Protein AF-O69448-F1 (afdb_monomer)

Radius of gyration: 30.08 Å; Cα contacts (8 Å, |Δi|>4): 56; chains: 1; bounding box: 79×29×84 Å

Structure (mmCIF, N/CA/C/O backbone):
data_AF-O69448-F1
#
_entry.id   AF-O69448-F1
#
loop_
_atom_site.group_PDB
_atom_site.id
_atom_site.type_symbol
_atom_site.label_atom_id
_atom_site.label_alt_id
_atom_site.label_comp_id
_atom_site.label_asym_id
_atom_site.label_entity_id
_atom_site.label_seq_id
_atom_site.pdbx_PDB_ins_code
_atom_site.Cartn_x
_atom_site.Cartn_y
_atom_site.Cartn_z
_atom_site.occupancy
_atom_site.B_iso_or_equiv
_atom_site.auth_seq_id
_atom_site.auth_comp_id
_atom_site.auth_asym_id
_atom_site.auth_atom_id
_atom_site.pdbx_PDB_model_num
ATOM 1 N N . MET A 1 1 ? 50.500 13.395 -44.758 1.00 40.88 1 MET A N 1
ATOM 2 C CA . MET A 1 1 ? 50.293 13.569 -43.303 1.00 40.88 1 MET A CA 1
ATOM 3 C C . MET A 1 1 ? 49.040 14.399 -43.101 1.00 40.88 1 MET A C 1
ATOM 5 O O . MET A 1 1 ? 49.018 15.534 -43.550 1.00 40.88 1 MET A O 1
ATOM 9 N N . GLY A 1 2 ? 47.986 13.822 -42.524 1.00 46.94 2 GLY A N 1
ATOM 10 C CA . GLY A 1 2 ? 46.731 14.540 -42.291 1.00 46.94 2 GLY A CA 1
ATOM 11 C C . GLY A 1 2 ? 45.569 13.598 -42.005 1.00 46.94 2 GLY A C 1
ATOM 12 O O . GLY A 1 2 ? 44.695 13.441 -42.850 1.00 46.94 2 GLY A O 1
ATOM 13 N N . GLN A 1 3 ? 45.565 12.963 -40.832 1.00 41.34 3 GLN A N 1
ATOM 14 C CA . GLN A 1 3 ? 44.387 12.263 -40.324 1.00 41.34 3 GLN A CA 1
ATOM 15 C C . GLN A 1 3 ? 43.919 12.991 -39.066 1.00 41.34 3 GLN A C 1
ATOM 17 O O . GLN A 1 3 ? 44.678 13.176 -38.121 1.00 41.34 3 GLN A O 1
ATOM 22 N N . LYS A 1 4 ? 42.692 13.506 -39.138 1.00 47.47 4 LYS A N 1
ATOM 23 C CA . LYS A 1 4 ? 42.050 14.316 -38.108 1.00 47.47 4 LYS A CA 1
ATOM 24 C C . LYS A 1 4 ? 41.755 13.452 -36.884 1.00 47.47 4 LYS A C 1
ATOM 26 O O . LYS A 1 4 ? 41.028 12.468 -36.998 1.00 47.47 4 LYS A O 1
ATOM 31 N N . GLU A 1 5 ? 42.261 13.872 -35.731 1.00 50.00 5 GLU A N 1
ATOM 32 C CA . GLU A 1 5 ? 41.817 13.394 -34.424 1.00 50.00 5 GLU A CA 1
ATOM 33 C C . GLU A 1 5 ? 40.402 13.923 -34.150 1.00 50.00 5 GLU A C 1
ATOM 35 O O . GLU A 1 5 ? 40.200 15.041 -33.679 1.00 50.00 5 GLU A O 1
ATOM 40 N N . GLY A 1 6 ? 39.397 13.134 -34.527 1.00 45.31 6 GLY A N 1
ATOM 41 C CA . GLY A 1 6 ? 38.043 13.274 -34.002 1.00 45.31 6 GLY A CA 1
ATOM 42 C C . GLY A 1 6 ? 37.948 12.482 -32.703 1.00 45.31 6 GLY A C 1
ATOM 43 O O . GLY A 1 6 ? 38.286 11.302 -32.696 1.00 45.31 6 GLY A O 1
ATOM 44 N N . LEU A 1 7 ? 37.523 13.138 -31.620 1.00 50.66 7 LEU A N 1
ATOM 45 C CA . LEU A 1 7 ? 37.366 12.571 -30.278 1.00 50.66 7 LEU A CA 1
ATOM 46 C C . LEU A 1 7 ? 36.841 11.123 -30.302 1.00 50.66 7 LEU A C 1
ATOM 48 O O . LEU A 1 7 ? 35.777 10.850 -30.858 1.00 50.66 7 LEU A O 1
ATOM 52 N N . GLY A 1 8 ? 37.574 10.211 -29.659 1.00 50.16 8 GLY A N 1
ATOM 53 C CA . GLY A 1 8 ? 37.191 8.812 -29.488 1.00 50.16 8 GLY A CA 1
ATOM 54 C C . GLY A 1 8 ? 35.896 8.672 -28.690 1.00 50.16 8 GLY A C 1
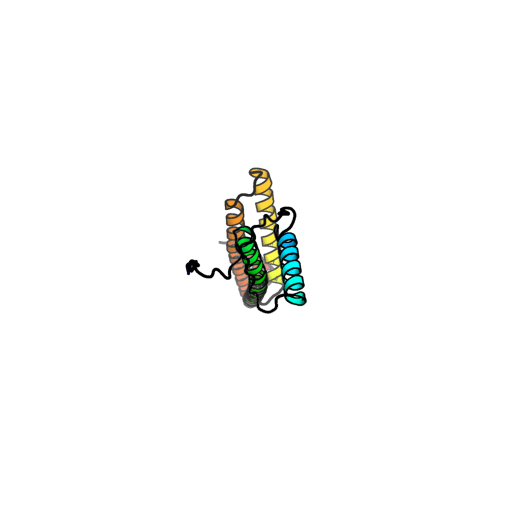ATOM 55 O O . GLY A 1 8 ? 35.894 8.745 -27.463 1.00 50.16 8 GLY A O 1
ATOM 56 N N . ILE A 1 9 ? 34.782 8.457 -29.385 1.00 55.00 9 ILE A N 1
ATOM 57 C CA . ILE A 1 9 ? 33.505 8.109 -28.762 1.00 55.00 9 ILE A CA 1
ATOM 58 C C . ILE A 1 9 ? 33.389 6.583 -28.763 1.00 55.00 9 ILE A C 1
ATOM 60 O O . ILE A 1 9 ? 32.819 5.988 -29.674 1.00 55.00 9 ILE A O 1
ATOM 64 N N . THR A 1 10 ? 33.883 5.931 -27.709 1.00 72.12 10 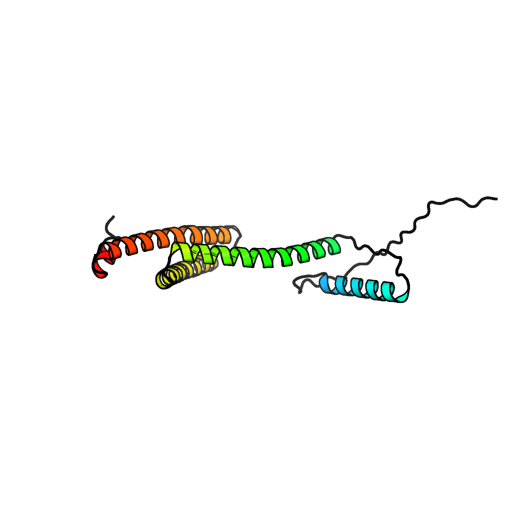THR A N 1
ATOM 65 C CA . THR A 1 10 ? 33.615 4.506 -27.424 1.00 72.12 10 THR A CA 1
ATOM 66 C C . THR A 1 10 ? 32.219 4.336 -26.807 1.00 72.12 10 THR A C 1
ATOM 68 O O . THR A 1 10 ? 32.041 3.695 -25.776 1.00 72.12 10 THR A O 1
ATOM 71 N N . LYS A 1 11 ? 31.201 4.998 -27.367 1.00 75.38 11 LYS A N 1
ATOM 72 C CA . LYS A 1 11 ? 29.803 4.885 -26.929 1.00 75.38 11 LYS A CA 1
ATOM 73 C C . LYS A 1 11 ? 28.913 4.787 -28.153 1.00 75.38 11 LYS A C 1
ATOM 75 O O . LYS A 1 11 ? 28.907 5.679 -28.997 1.00 75.38 11 LYS A O 1
ATOM 80 N N . ARG A 1 12 ? 28.153 3.700 -28.238 1.00 81.50 12 ARG A N 1
ATOM 81 C CA . ARG A 1 12 ? 27.190 3.470 -29.312 1.00 81.50 12 ARG A CA 1
ATOM 82 C C . ARG A 1 12 ? 25.789 3.525 -28.727 1.00 81.50 12 ARG A C 1
ATOM 84 O O . ARG A 1 12 ? 25.522 2.893 -27.710 1.00 81.50 12 ARG A O 1
ATOM 91 N N . PHE A 1 13 ? 24.916 4.292 -29.366 1.00 84.06 13 PHE A N 1
ATOM 92 C CA . PHE A 1 13 ? 23.518 4.403 -28.970 1.00 84.06 13 PHE A CA 1
ATOM 93 C C . PHE A 1 13 ? 22.667 3.508 -29.862 1.00 84.06 13 PHE A C 1
ATOM 95 O O . PHE A 1 13 ? 22.850 3.479 -31.079 1.00 84.06 13 PHE A O 1
ATOM 102 N N . ILE A 1 14 ? 21.736 2.790 -29.245 1.00 85.12 14 ILE A N 1
ATOM 103 C CA . ILE A 1 14 ? 20.728 1.984 -29.925 1.00 85.12 14 ILE A CA 1
ATOM 104 C C . ILE A 1 14 ? 19.383 2.455 -29.381 1.00 85.12 14 ILE A C 1
ATOM 106 O O . ILE A 1 14 ? 19.157 2.417 -28.174 1.00 85.12 14 ILE A O 1
ATOM 110 N N . VAL A 1 15 ? 18.515 2.945 -30.265 1.00 87.50 15 VAL A N 1
ATOM 111 C CA . VAL A 1 15 ? 17.183 3.433 -29.897 1.00 87.50 15 VAL A CA 1
ATOM 112 C C . VAL A 1 15 ? 16.162 2.386 -30.310 1.00 87.50 15 VAL A C 1
ATOM 114 O O . VAL A 1 15 ? 16.082 2.016 -31.479 1.00 87.50 15 VAL A O 1
ATOM 117 N N . ILE A 1 16 ? 15.377 1.924 -29.345 1.00 87.31 16 ILE A N 1
ATOM 118 C CA . ILE A 1 16 ? 14.328 0.922 -29.528 1.00 87.31 16 ILE A CA 1
ATOM 119 C C . ILE A 1 16 ? 13.020 1.446 -28.943 1.00 87.31 16 ILE A C 1
ATOM 121 O O . ILE A 1 16 ? 13.021 2.156 -27.940 1.00 87.31 16 ILE A O 1
ATOM 125 N N . ARG A 1 17 ? 11.895 1.107 -29.579 1.00 87.12 17 ARG A N 1
ATOM 126 C CA . ARG A 1 17 ? 10.554 1.418 -29.069 1.00 87.12 17 ARG A CA 1
ATOM 127 C C . ARG A 1 17 ? 9.916 0.137 -28.528 1.00 87.12 17 ARG A C 1
ATOM 129 O O . ARG A 1 17 ? 9.532 -0.708 -29.338 1.00 87.12 17 ARG A O 1
ATOM 136 N N . PRO A 1 18 ? 9.830 -0.044 -27.199 1.00 85.31 18 PRO A N 1
ATOM 137 C CA . PRO A 1 18 ? 9.195 -1.220 -26.618 1.00 85.31 18 PRO A CA 1
ATOM 138 C C . PRO A 1 18 ? 7.682 -1.196 -26.870 1.00 85.31 18 PRO A C 1
ATOM 140 O O . PRO A 1 18 ? 7.053 -0.138 -26.856 1.00 85.31 18 PRO A O 1
ATOM 143 N N . LYS A 1 19 ? 7.087 -2.371 -27.090 1.00 86.56 19 LYS A N 1
ATOM 144 C CA . LYS A 1 19 ? 5.630 -2.527 -27.152 1.00 86.56 19 LYS A CA 1
ATOM 145 C C . LYS A 1 19 ? 5.091 -2.692 -25.731 1.00 86.56 19 LYS A C 1
ATOM 147 O O . LYS A 1 19 ? 5.534 -3.594 -25.024 1.00 86.56 19 LYS A O 1
ATOM 152 N N . LEU A 1 20 ? 4.155 -1.830 -25.340 1.00 85.31 20 LEU A N 1
ATOM 153 C CA . LEU A 1 20 ? 3.541 -1.834 -24.013 1.00 85.31 20 LEU A CA 1
ATOM 154 C C . LEU A 1 20 ? 2.261 -2.674 -24.000 1.00 85.31 20 LEU A C 1
ATOM 156 O O . LEU A 1 20 ? 1.451 -2.590 -24.926 1.00 85.31 20 LEU A O 1
ATOM 160 N N . PHE A 1 21 ? 2.080 -3.455 -22.940 1.00 83.44 21 PHE A N 1
ATOM 161 C CA . PHE A 1 21 ? 0.897 -4.279 -22.699 1.00 83.44 21 PHE A CA 1
ATOM 162 C C . PHE A 1 21 ? 0.128 -3.742 -21.487 1.00 83.44 21 PHE A C 1
ATOM 164 O O . PHE A 1 21 ? 0.358 -4.162 -20.360 1.00 83.44 21 PHE A O 1
ATOM 171 N N . PHE A 1 22 ? -0.795 -2.805 -21.711 1.00 81.75 22 PHE A N 1
ATOM 172 C CA . PHE A 1 22 ? -1.567 -2.145 -20.641 1.00 81.75 22 PHE A CA 1
ATOM 173 C C . PHE A 1 22 ? -2.589 -3.050 -19.930 1.00 81.75 22 PHE A C 1
ATOM 175 O O . PHE A 1 22 ? -3.250 -2.620 -18.992 1.00 81.75 22 PHE A O 1
ATOM 182 N N . GLU A 1 23 ? -2.728 -4.295 -20.381 1.00 82.50 23 GLU A N 1
ATOM 183 C CA . GLU A 1 23 ? -3.538 -5.336 -19.736 1.00 82.50 23 GLU A CA 1
ATOM 184 C C . GLU A 1 23 ? -2.803 -5.977 -18.547 1.00 82.50 23 GLU A C 1
ATOM 186 O O . GLU A 1 23 ? -3.411 -6.661 -17.726 1.00 82.50 23 GLU A O 1
ATOM 191 N N . GLU A 1 24 ? -1.490 -5.763 -18.449 1.00 77.12 24 GLU A N 1
ATOM 192 C CA . GLU A 1 24 ? -0.639 -6.291 -17.392 1.00 77.12 24 GLU A CA 1
ATOM 193 C C . GLU A 1 24 ? -0.342 -5.219 -16.345 1.00 77.12 24 GLU A C 1
ATOM 195 O O . GLU A 1 24 ? -0.252 -4.031 -16.651 1.00 77.12 24 GLU A O 1
ATOM 200 N N . LEU A 1 25 ? -0.115 -5.660 -15.103 1.00 74.19 25 LEU A N 1
ATOM 201 C CA . LEU A 1 25 ? 0.261 -4.776 -13.995 1.00 74.19 25 LEU A CA 1
ATOM 202 C C . LEU A 1 25 ? 1.507 -3.935 -14.326 1.00 74.19 25 LEU A C 1
ATOM 204 O O . LEU A 1 25 ? 1.600 -2.792 -13.900 1.00 74.19 25 LEU A O 1
ATOM 208 N N . MET A 1 26 ? 2.440 -4.503 -15.097 1.00 81.12 26 MET A N 1
ATOM 209 C CA . MET A 1 26 ? 3.671 -3.856 -15.548 1.00 81.12 26 MET A CA 1
ATOM 210 C C . MET A 1 26 ? 3.723 -3.833 -17.086 1.00 81.12 26 MET A C 1
ATOM 212 O O . MET A 1 26 ? 4.201 -4.797 -17.691 1.00 81.12 26 MET A O 1
ATOM 216 N N . PRO A 1 27 ? 3.300 -2.736 -17.744 1.00 83.00 27 PRO A N 1
ATOM 217 C CA . PRO A 1 27 ? 3.139 -2.696 -19.200 1.00 83.00 27 PRO A CA 1
ATOM 218 C C . PRO A 1 27 ? 4.419 -2.954 -20.002 1.00 83.00 27 PRO A C 1
ATOM 220 O O . PRO A 1 27 ? 4.360 -3.441 -21.131 1.00 83.00 27 PRO A O 1
ATOM 223 N N . ALA A 1 28 ? 5.580 -2.635 -19.427 1.00 85.31 28 ALA A N 1
ATOM 224 C CA . ALA A 1 28 ? 6.883 -2.785 -20.065 1.00 85.31 28 ALA A CA 1
ATOM 225 C C . ALA A 1 28 ? 7.610 -4.097 -19.711 1.00 85.31 28 ALA A C 1
ATOM 227 O O . ALA A 1 28 ? 8.646 -4.378 -20.313 1.00 85.31 28 ALA A O 1
ATOM 228 N N . ALA A 1 29 ? 7.092 -4.919 -18.787 1.00 85.06 29 ALA A N 1
ATOM 229 C CA . ALA A 1 29 ? 7.831 -6.053 -18.215 1.00 85.06 29 ALA A CA 1
ATOM 230 C C . ALA A 1 29 ? 8.340 -7.043 -19.271 1.00 85.06 29 ALA A C 1
ATOM 232 O O . ALA A 1 29 ? 9.524 -7.375 -19.305 1.00 85.06 29 ALA A O 1
ATOM 233 N N . LYS A 1 30 ? 7.465 -7.475 -20.187 1.00 85.44 30 LYS A N 1
ATOM 234 C CA . LYS A 1 30 ? 7.829 -8.408 -21.268 1.00 85.44 30 LYS A CA 1
ATOM 235 C C . LYS A 1 30 ? 8.878 -7.826 -22.216 1.00 85.44 30 LYS A C 1
ATOM 237 O O . LYS A 1 30 ? 9.791 -8.536 -22.641 1.00 85.44 30 LYS A O 1
ATOM 242 N N . ALA A 1 31 ? 8.752 -6.541 -22.545 1.00 85.81 31 ALA A N 1
ATOM 243 C CA . ALA A 1 31 ? 9.694 -5.857 -23.421 1.00 85.81 31 ALA A CA 1
ATOM 244 C C . ALA A 1 31 ? 11.068 -5.716 -22.749 1.00 85.81 31 ALA A C 1
ATOM 246 O O . ALA A 1 31 ? 12.076 -6.055 -23.366 1.00 85.81 31 ALA A O 1
ATOM 247 N N . MET A 1 32 ? 11.105 -5.311 -21.476 1.00 88.44 32 MET A N 1
ATOM 248 C CA . MET A 1 32 ? 12.341 -5.185 -20.698 1.00 88.44 32 MET A CA 1
ATOM 249 C C . MET A 1 32 ? 13.028 -6.536 -20.495 1.00 88.44 32 MET A C 1
ATOM 251 O O . MET A 1 32 ? 14.216 -6.649 -20.772 1.00 88.44 32 MET A O 1
ATOM 255 N N . ALA A 1 33 ? 12.280 -7.587 -20.148 1.00 88.25 33 ALA A N 1
ATOM 256 C CA . ALA A 1 33 ? 12.830 -8.935 -20.000 1.00 88.25 33 ALA A CA 1
ATOM 257 C C . ALA A 1 33 ? 13.447 -9.476 -21.303 1.00 88.25 33 ALA A C 1
ATOM 259 O O . ALA A 1 33 ? 14.436 -10.203 -21.272 1.00 88.25 33 ALA A O 1
ATOM 260 N N . THR A 1 34 ? 12.875 -9.124 -22.458 1.00 87.69 34 THR A N 1
ATOM 261 C CA . THR A 1 34 ? 13.426 -9.515 -23.766 1.00 87.69 34 THR A CA 1
ATOM 262 C C . THR A 1 34 ? 14.722 -8.763 -24.071 1.00 87.69 34 THR A C 1
ATOM 264 O O . THR A 1 34 ? 15.670 -9.360 -24.575 1.00 87.69 34 THR A O 1
ATOM 267 N N . ILE A 1 35 ? 14.775 -7.468 -23.743 1.00 87.94 35 ILE A N 1
ATOM 268 C CA . ILE A 1 35 ? 15.982 -6.643 -23.885 1.00 87.94 35 ILE A CA 1
ATOM 269 C C . ILE A 1 35 ? 17.096 -7.174 -22.978 1.00 87.94 35 ILE A C 1
ATOM 271 O O . ILE A 1 35 ? 18.220 -7.327 -23.441 1.00 87.94 35 ILE A O 1
ATOM 275 N N . ASP A 1 36 ? 16.780 -7.502 -21.726 1.00 88.88 36 ASP A N 1
ATOM 276 C CA . ASP A 1 36 ? 17.755 -8.015 -20.761 1.00 88.88 36 ASP A CA 1
ATOM 277 C C . ASP A 1 36 ? 18.325 -9.366 -21.183 1.00 88.88 36 ASP A C 1
ATOM 279 O O . ASP A 1 36 ? 19.541 -9.522 -21.214 1.00 88.88 36 ASP A O 1
ATOM 283 N N . ARG A 1 37 ? 17.479 -10.295 -21.649 1.00 88.50 37 ARG A N 1
ATOM 284 C CA . ARG A 1 37 ? 17.950 -11.569 -22.219 1.00 88.50 37 ARG A CA 1
ATOM 285 C C . ARG A 1 37 ? 18.879 -11.367 -23.411 1.00 88.50 37 ARG A C 1
ATOM 287 O O . ARG A 1 37 ? 19.932 -11.985 -23.467 1.00 88.50 37 ARG A O 1
ATOM 294 N N . ALA A 1 38 ? 18.523 -10.477 -24.338 1.00 85.94 38 ALA A N 1
ATOM 295 C CA . ALA A 1 38 ? 19.372 -10.194 -25.493 1.00 85.94 38 ALA A CA 1
ATOM 296 C C . ALA A 1 38 ? 20.722 -9.577 -25.083 1.00 85.94 38 ALA A C 1
ATOM 298 O O . ALA A 1 38 ? 21.742 -9.857 -25.708 1.00 85.94 38 ALA A O 1
ATOM 299 N N . ILE A 1 39 ? 20.742 -8.743 -24.038 1.00 85.94 39 ILE A N 1
ATOM 300 C CA . ILE A 1 39 ? 21.981 -8.188 -23.478 1.00 85.94 39 ILE A CA 1
ATOM 301 C C . ILE A 1 39 ? 22.823 -9.298 -22.842 1.00 85.94 39 ILE A C 1
ATOM 303 O O . ILE A 1 39 ? 24.028 -9.350 -23.092 1.00 85.94 39 ILE A O 1
ATOM 307 N N . ASP A 1 40 ? 22.209 -10.173 -22.049 1.00 86.25 40 ASP A N 1
ATOM 308 C CA . ASP A 1 40 ? 22.895 -11.268 -21.364 1.00 86.25 40 ASP A CA 1
ATOM 309 C C . ASP A 1 40 ? 23.491 -12.277 -22.358 1.00 86.25 40 ASP A C 1
ATOM 311 O O . ASP A 1 40 ? 24.662 -12.637 -22.222 1.00 86.25 40 ASP A O 1
ATOM 315 N N . ASP A 1 41 ? 22.750 -12.641 -23.411 1.00 85.00 41 ASP A N 1
ATOM 316 C CA . ASP A 1 41 ? 23.221 -13.532 -24.481 1.00 85.00 41 ASP A CA 1
ATOM 317 C C . ASP A 1 41 ? 24.459 -12.952 -25.194 1.00 85.00 41 ASP A C 1
ATOM 319 O O . ASP A 1 41 ? 25.458 -13.642 -25.400 1.00 85.00 41 ASP A O 1
ATOM 323 N N . ILE A 1 42 ? 24.446 -11.653 -25.517 1.00 80.81 42 ILE A N 1
ATOM 324 C CA . ILE A 1 42 ? 25.567 -10.981 -26.198 1.00 80.81 42 ILE A CA 1
ATOM 325 C C . ILE A 1 42 ? 26.783 -10.821 -25.269 1.00 80.81 42 ILE A C 1
ATOM 327 O O . ILE A 1 42 ? 27.932 -10.923 -25.717 1.00 80.81 42 ILE A O 1
ATOM 331 N N . ARG A 1 43 ? 26.555 -10.567 -23.971 1.00 79.38 43 ARG A N 1
ATOM 332 C CA . ARG A 1 43 ? 27.633 -10.486 -22.969 1.00 79.38 43 ARG A CA 1
ATOM 333 C C . ARG A 1 43 ? 28.304 -11.837 -22.747 1.00 79.38 43 ARG A C 1
ATOM 335 O O . ARG A 1 43 ? 29.513 -11.856 -22.515 1.00 79.38 43 ARG A O 1
ATOM 342 N N . ALA A 1 44 ? 27.545 -12.929 -22.821 1.00 74.06 44 ALA A N 1
ATOM 343 C CA . ALA A 1 44 ? 28.067 -14.284 -22.686 1.00 74.06 44 ALA A CA 1
ATOM 344 C C . ALA A 1 44 ? 28.917 -14.715 -23.894 1.00 74.06 44 ALA A C 1
ATOM 346 O O . ALA A 1 44 ? 29.903 -15.425 -23.706 1.00 74.06 44 ALA A O 1
ATOM 347 N N . ASP A 1 45 ? 28.564 -14.275 -25.106 1.00 70.25 45 ASP A N 1
ATOM 348 C CA . ASP A 1 45 ? 29.165 -14.780 -26.348 1.00 70.25 45 ASP A CA 1
ATOM 349 C C . ASP A 1 45 ? 30.373 -13.965 -26.852 1.00 70.25 45 ASP A C 1
ATOM 351 O O . ASP A 1 45 ? 31.363 -14.536 -27.302 1.00 70.25 45 ASP A O 1
ATOM 355 N N . THR A 1 46 ? 30.338 -12.623 -26.814 1.00 61.78 46 THR A N 1
ATOM 356 C CA . THR A 1 46 ? 31.313 -11.827 -27.603 1.00 61.78 46 THR A CA 1
ATOM 357 C C . THR A 1 46 ? 31.966 -10.649 -26.869 1.00 61.78 46 THR A C 1
ATOM 359 O O . THR A 1 46 ? 33.043 -10.213 -27.275 1.00 61.78 46 THR A O 1
ATOM 362 N N . LEU A 1 47 ? 31.363 -10.084 -25.814 1.00 61.09 47 LEU A N 1
ATOM 363 C CA . LEU A 1 47 ? 31.782 -8.771 -25.288 1.00 61.09 47 LEU A CA 1
ATOM 364 C C . LEU A 1 47 ? 31.695 -8.664 -23.753 1.00 61.09 47 LEU A C 1
ATOM 366 O O . LEU A 1 47 ? 30.861 -7.933 -23.217 1.00 61.09 47 LEU A O 1
ATOM 370 N N . SER A 1 48 ? 32.599 -9.334 -23.030 1.00 63.12 48 SER A N 1
ATOM 371 C CA . SER A 1 48 ? 32.679 -9.242 -21.557 1.00 63.12 48 SER A CA 1
ATOM 372 C C . SER A 1 48 ? 33.052 -7.837 -21.047 1.00 63.12 48 SER A C 1
ATOM 374 O O . SER A 1 48 ? 32.693 -7.478 -19.927 1.00 63.12 48 SER A O 1
ATOM 376 N N . ASP A 1 49 ? 33.740 -7.032 -21.867 1.00 73.25 49 ASP A N 1
ATOM 377 C CA . ASP A 1 49 ? 34.253 -5.696 -21.506 1.00 73.25 49 ASP A CA 1
ATOM 378 C C . ASP A 1 49 ? 33.278 -4.540 -21.832 1.00 73.25 49 ASP A C 1
ATOM 380 O O . ASP A 1 49 ? 33.551 -3.369 -21.575 1.00 73.25 49 ASP A O 1
ATOM 384 N N . VAL A 1 50 ? 32.098 -4.834 -22.396 1.00 75.94 50 VAL A N 1
ATOM 385 C CA . VAL A 1 50 ? 31.127 -3.794 -22.776 1.00 75.94 50 VAL A CA 1
ATOM 386 C C . VAL A 1 50 ? 30.106 -3.556 -21.663 1.00 75.94 50 VAL A C 1
ATOM 388 O O . VAL A 1 50 ? 29.369 -4.452 -21.246 1.00 75.94 50 VAL A O 1
ATOM 391 N N . GLN A 1 51 ? 30.024 -2.303 -21.204 1.00 77.56 51 GLN A N 1
ATOM 392 C CA . GLN A 1 51 ? 28.984 -1.849 -20.281 1.00 77.56 51 GLN A CA 1
ATOM 393 C C . GLN A 1 51 ? 27.745 -1.386 -21.050 1.00 77.56 51 GLN A C 1
ATOM 395 O O . GLN A 1 51 ? 27.761 -0.350 -21.718 1.00 77.56 51 GLN A O 1
ATOM 400 N N . VAL A 1 52 ? 26.651 -2.131 -20.910 1.00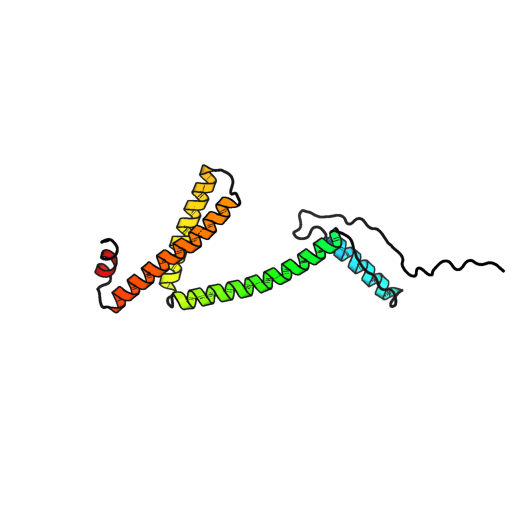 83.12 52 VAL A N 1
ATOM 401 C CA . VAL A 1 52 ? 25.341 -1.746 -21.442 1.00 83.12 52 VAL A CA 1
ATOM 402 C C . VAL A 1 52 ? 24.553 -1.021 -20.355 1.00 83.12 52 VAL A C 1
ATOM 404 O O . VAL A 1 52 ? 24.445 -1.497 -19.228 1.00 83.12 52 VAL A O 1
ATOM 407 N N . ARG A 1 53 ? 24.002 0.148 -20.690 1.00 84.62 53 ARG A N 1
ATOM 408 C CA . ARG A 1 53 ? 23.111 0.923 -19.820 1.00 84.62 53 ARG A CA 1
ATOM 409 C C . ARG A 1 53 ? 21.804 1.194 -20.553 1.00 84.62 53 ARG A C 1
ATOM 411 O O . ARG A 1 53 ? 21.824 1.522 -21.738 1.00 84.62 53 ARG A O 1
ATOM 418 N N . LYS A 1 54 ? 20.688 1.075 -19.837 1.00 88.69 54 LYS A N 1
ATOM 419 C CA . LYS A 1 54 ? 19.333 1.351 -20.331 1.00 88.69 54 LYS A CA 1
ATOM 420 C C . LYS A 1 54 ? 18.874 2.704 -19.787 1.00 88.69 54 LYS A C 1
ATOM 422 O O . LYS A 1 54 ? 19.246 3.082 -18.681 1.00 88.69 54 LYS A O 1
ATOM 427 N N . THR A 1 55 ? 18.121 3.461 -20.578 1.00 86.19 55 THR A N 1
ATOM 428 C CA . THR A 1 55 ? 17.545 4.747 -20.162 1.00 86.19 55 THR A CA 1
ATOM 429 C C . THR A 1 55 ? 16.341 5.094 -21.039 1.00 86.19 55 THR A C 1
ATOM 431 O O . THR A 1 55 ? 16.164 4.505 -22.107 1.00 86.19 55 THR A O 1
ATOM 434 N N . GLY A 1 56 ? 15.525 6.043 -20.588 1.00 87.88 56 GLY A N 1
ATOM 435 C CA . GLY A 1 56 ? 14.268 6.453 -21.211 1.00 87.88 56 GLY A CA 1
ATOM 436 C C . GLY A 1 56 ? 13.107 6.379 -20.222 1.00 87.88 56 GLY A C 1
ATOM 437 O O . GLY A 1 56 ? 13.192 5.669 -19.225 1.00 87.88 56 GLY A O 1
ATOM 438 N N . GLU A 1 57 ? 12.028 7.099 -20.521 1.00 86.81 57 GLU A N 1
ATOM 439 C CA . GLU A 1 57 ? 10.819 7.192 -19.684 1.00 86.81 57 GLU A CA 1
ATOM 440 C C . GLU A 1 57 ? 10.281 5.807 -19.304 1.00 86.81 57 GLU A C 1
ATOM 442 O O . GLU A 1 57 ? 10.202 5.478 -18.130 1.00 86.81 57 GLU A O 1
ATOM 447 N N . VAL A 1 58 ? 10.086 4.932 -20.293 1.00 86.38 58 VAL A N 1
ATOM 448 C CA . VAL A 1 58 ? 9.578 3.565 -20.079 1.00 86.38 58 VAL A CA 1
ATOM 449 C C . VAL A 1 58 ? 10.497 2.711 -19.191 1.00 86.38 58 VAL A C 1
ATOM 451 O O . VAL A 1 58 ? 10.023 1.842 -18.463 1.00 86.38 58 VAL A O 1
ATOM 454 N N . VAL A 1 59 ? 11.818 2.911 -19.268 1.00 86.44 59 VAL A N 1
ATOM 455 C CA . VAL A 1 59 ? 12.783 2.181 -18.423 1.00 86.44 59 VAL A CA 1
ATOM 456 C C . VAL A 1 59 ? 12.692 2.683 -16.986 1.00 86.44 59 VAL A C 1
ATOM 458 O O . VAL A 1 59 ? 12.658 1.874 -16.066 1.00 86.44 59 VAL A O 1
ATOM 461 N N . LEU A 1 60 ? 12.621 4.004 -16.813 1.00 87.75 60 LEU A N 1
ATOM 462 C CA . LEU A 1 60 ? 12.537 4.639 -15.505 1.00 87.75 60 LEU A CA 1
ATOM 463 C C . LEU A 1 60 ? 11.232 4.265 -14.792 1.00 87.75 60 LEU A C 1
ATOM 465 O O . LEU A 1 60 ? 11.280 3.789 -13.667 1.00 87.75 60 LEU A O 1
ATOM 469 N N . GLU A 1 61 ? 10.090 4.379 -15.474 1.00 86.06 61 GLU A N 1
ATOM 470 C CA . GLU A 1 61 ? 8.781 3.988 -14.933 1.00 86.06 61 GLU A CA 1
ATOM 471 C C . GLU A 1 61 ? 8.752 2.513 -14.508 1.00 86.06 61 GLU A C 1
ATOM 473 O O . GLU A 1 61 ? 8.173 2.159 -13.481 1.00 86.06 61 GLU A O 1
ATOM 478 N N . TYR A 1 62 ? 9.391 1.632 -15.284 1.00 87.19 62 TYR A N 1
ATOM 479 C CA . TYR A 1 62 ? 9.488 0.215 -14.946 1.00 87.19 62 TYR A CA 1
ATOM 480 C C . TYR A 1 62 ? 10.346 -0.027 -13.693 1.00 87.19 62 TYR A C 1
ATOM 482 O O . TYR A 1 62 ? 9.939 -0.783 -12.810 1.00 87.19 62 TYR A O 1
ATOM 490 N N . GLU A 1 63 ? 11.508 0.626 -13.585 1.00 86.75 63 GLU A N 1
ATOM 491 C CA . GLU A 1 63 ? 12.379 0.541 -12.402 1.00 86.7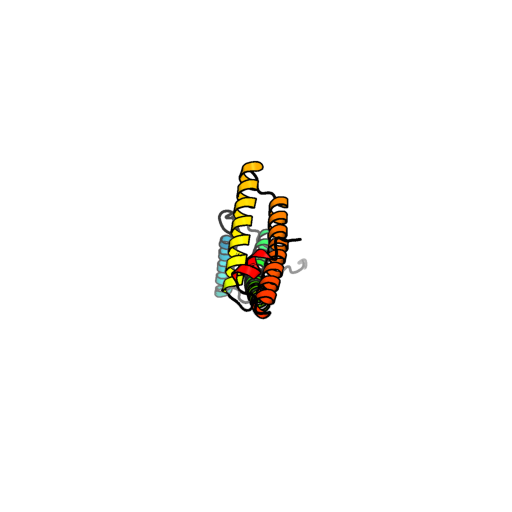5 63 GLU A CA 1
ATOM 492 C C . GLU A 1 63 ? 11.714 1.132 -11.146 1.00 86.75 63 GLU A C 1
ATOM 494 O O . GLU A 1 63 ? 11.810 0.557 -10.056 1.00 86.75 63 GLU A O 1
ATOM 499 N N . GLU A 1 64 ? 10.976 2.234 -11.292 1.00 86.75 64 GLU A N 1
ATOM 500 C CA . GLU A 1 64 ? 10.164 2.817 -10.223 1.00 86.75 64 GLU A CA 1
ATOM 501 C C . GLU A 1 64 ? 9.074 1.844 -9.772 1.00 86.75 64 GLU A C 1
ATOM 503 O O . GLU A 1 64 ? 8.928 1.594 -8.575 1.00 86.75 64 GLU A O 1
ATOM 508 N N . MET A 1 65 ? 8.346 1.233 -10.709 1.00 86.31 65 MET A N 1
ATOM 509 C CA . MET A 1 65 ? 7.272 0.297 -10.381 1.00 86.31 65 MET A CA 1
ATOM 510 C C . MET A 1 65 ? 7.790 -0.959 -9.662 1.00 86.31 65 MET A C 1
ATOM 512 O O . MET A 1 65 ? 7.146 -1.426 -8.720 1.00 86.31 65 MET A O 1
ATOM 516 N N . LEU A 1 66 ? 8.963 -1.476 -10.046 1.00 85.62 66 LEU A N 1
ATOM 517 C CA . LEU A 1 66 ? 9.632 -2.570 -9.329 1.00 85.62 66 LEU A CA 1
ATOM 518 C C . LEU A 1 66 ? 9.981 -2.169 -7.890 1.00 85.62 66 LEU A C 1
ATOM 520 O O . LEU A 1 66 ? 9.647 -2.884 -6.943 1.00 85.62 66 LEU A O 1
ATOM 524 N N . THR A 1 67 ? 10.588 -0.993 -7.725 1.00 86.75 67 THR A N 1
ATOM 525 C CA . THR A 1 67 ? 10.979 -0.461 -6.411 1.00 86.75 67 THR A CA 1
ATOM 526 C C . THR A 1 67 ? 9.760 -0.243 -5.510 1.00 86.75 67 THR A C 1
ATOM 528 O O . THR A 1 67 ? 9.779 -0.561 -4.316 1.00 86.75 67 THR A O 1
ATOM 531 N N . VAL A 1 68 ? 8.663 0.263 -6.081 1.00 87.75 68 VAL A N 1
ATOM 532 C CA . VAL A 1 68 ? 7.387 0.447 -5.385 1.00 87.75 68 VAL A CA 1
ATOM 533 C C . VAL A 1 68 ? 6.802 -0.897 -4.960 1.00 87.75 68 VAL A C 1
ATOM 535 O O . VAL A 1 68 ? 6.381 -1.025 -3.814 1.00 87.75 68 VAL A O 1
ATOM 538 N N . GLN A 1 69 ? 6.793 -1.912 -5.827 1.00 86.06 69 GLN A N 1
ATOM 539 C CA . GLN A 1 69 ? 6.221 -3.222 -5.503 1.00 86.06 69 GLN A CA 1
ATOM 540 C C . GLN A 1 69 ? 6.942 -3.901 -4.326 1.00 86.06 69 GLN A C 1
ATOM 542 O O . GLN A 1 69 ? 6.292 -4.437 -3.420 1.00 86.06 69 GLN A O 1
ATOM 547 N N . GLU A 1 70 ? 8.274 -3.841 -4.304 1.00 84.62 70 GLU A N 1
ATOM 548 C CA . GLU A 1 70 ? 9.078 -4.362 -3.195 1.00 84.62 70 GLU A CA 1
ATOM 549 C C . GLU A 1 70 ? 8.790 -3.592 -1.897 1.00 84.62 70 GLU A C 1
ATOM 551 O O . GLU A 1 70 ? 8.457 -4.186 -0.865 1.00 84.62 70 GLU A O 1
ATOM 556 N N . SER A 1 71 ? 8.811 -2.259 -1.973 1.00 84.75 71 SER A N 1
ATOM 557 C CA . SER A 1 71 ? 8.573 -1.380 -0.824 1.00 84.75 71 SER A CA 1
ATOM 558 C C . SER A 1 71 ? 7.173 -1.560 -0.234 1.00 84.75 71 SER A C 1
ATOM 560 O O . SER A 1 71 ? 7.021 -1.641 0.984 1.00 84.75 71 SER A O 1
ATOM 562 N N . VAL A 1 72 ? 6.145 -1.669 -1.081 1.00 88.81 72 VAL A N 1
ATOM 563 C CA . VAL A 1 72 ? 4.749 -1.876 -0.668 1.00 88.81 72 VAL A CA 1
ATOM 564 C C . VAL A 1 72 ? 4.583 -3.208 0.053 1.00 88.81 72 VAL A C 1
ATOM 566 O O . VAL A 1 72 ? 3.865 -3.274 1.048 1.00 88.81 72 VAL A O 1
ATOM 569 N N . THR A 1 73 ? 5.265 -4.259 -0.400 1.00 86.81 73 THR A N 1
ATOM 570 C CA . THR A 1 73 ? 5.173 -5.582 0.227 1.00 86.81 73 THR A CA 1
ATOM 571 C C . THR A 1 73 ? 5.748 -5.556 1.641 1.00 86.81 73 THR A C 1
ATOM 573 O O . THR A 1 73 ? 5.087 -5.982 2.591 1.00 86.81 73 THR A O 1
ATOM 576 N N . VAL A 1 74 ? 6.949 -4.995 1.807 1.00 89.19 74 VAL A N 1
ATOM 577 C CA . VAL A 1 74 ? 7.603 -4.889 3.120 1.00 89.19 74 VAL A CA 1
ATOM 578 C C . VAL A 1 74 ? 6.823 -3.952 4.043 1.00 89.19 74 VAL A C 1
ATOM 580 O O . VAL A 1 74 ? 6.499 -4.322 5.173 1.00 89.19 74 VAL A O 1
ATOM 583 N N . ALA A 1 75 ? 6.460 -2.761 3.560 1.00 87.75 75 ALA A N 1
ATOM 584 C CA . ALA A 1 75 ? 5.699 -1.785 4.334 1.00 87.75 75 ALA A CA 1
ATOM 585 C C . ALA A 1 75 ? 4.317 -2.321 4.732 1.00 87.75 75 ALA A C 1
ATOM 587 O O . ALA A 1 75 ? 3.891 -2.133 5.871 1.00 87.75 75 ALA A O 1
ATOM 588 N N . GLY A 1 76 ? 3.638 -3.031 3.829 1.00 88.75 76 GLY A N 1
ATOM 589 C CA . GLY A 1 76 ? 2.350 -3.663 4.091 1.00 88.75 76 GLY A CA 1
ATOM 590 C C . GLY A 1 76 ? 2.445 -4.737 5.171 1.00 88.75 76 GLY A C 1
ATOM 591 O O . GLY A 1 76 ? 1.614 -4.760 6.081 1.00 88.75 76 GLY A O 1
ATOM 592 N N . LEU A 1 77 ? 3.483 -5.578 5.136 1.00 91.88 77 LEU A N 1
ATOM 593 C CA . LEU A 1 77 ? 3.693 -6.617 6.145 1.00 91.88 77 LEU A CA 1
ATOM 594 C C . LEU A 1 77 ? 3.976 -6.010 7.529 1.00 91.88 77 LEU A C 1
ATOM 596 O O . LEU A 1 77 ? 3.364 -6.406 8.522 1.00 91.88 77 LEU A O 1
ATOM 600 N N . VAL A 1 78 ? 4.855 -5.004 7.585 1.00 93.31 78 VAL A N 1
ATOM 601 C CA . VAL A 1 78 ? 5.205 -4.294 8.825 1.00 93.31 78 VAL A CA 1
ATOM 602 C C . VAL A 1 78 ? 3.998 -3.548 9.392 1.00 93.31 78 VAL A C 1
ATOM 604 O O . VAL A 1 78 ? 3.696 -3.687 10.576 1.00 93.31 78 VAL A O 1
ATOM 607 N N . SER A 1 79 ? 3.276 -2.798 8.555 1.00 88.69 79 SER A N 1
ATOM 608 C CA . SER A 1 79 ? 2.078 -2.052 8.952 1.00 88.69 79 SER A CA 1
ATOM 609 C C . SER A 1 79 ? 0.993 -2.984 9.492 1.00 88.69 79 SER A C 1
ATOM 611 O O . SER A 1 79 ? 0.468 -2.753 10.581 1.00 88.69 79 SER A O 1
ATOM 613 N N . THR A 1 80 ? 0.726 -4.091 8.793 1.00 86.50 80 THR A N 1
ATOM 614 C CA . THR A 1 80 ? -0.238 -5.109 9.234 1.00 86.50 80 THR A CA 1
ATOM 615 C C . THR A 1 80 ? 0.156 -5.693 10.591 1.00 86.50 80 THR A C 1
ATOM 617 O O . THR A 1 80 ? -0.682 -5.793 11.488 1.00 86.50 80 THR A O 1
ATOM 620 N N . GLY A 1 81 ? 1.439 -6.019 10.782 1.00 92.00 81 GLY A N 1
ATOM 621 C CA . GLY A 1 81 ? 1.958 -6.485 12.067 1.00 92.00 81 GLY A CA 1
ATOM 622 C C . GLY A 1 81 ? 1.750 -5.467 13.194 1.00 92.00 81 GLY A C 1
ATOM 623 O O . GLY A 1 81 ? 1.283 -5.828 14.275 1.00 92.00 81 GLY A O 1
ATOM 624 N N . LEU A 1 82 ? 2.028 -4.187 12.928 1.00 87.62 82 LEU A N 1
ATOM 625 C CA . LEU A 1 82 ? 1.863 -3.096 13.893 1.00 87.62 82 LEU A CA 1
ATOM 626 C C . LEU A 1 82 ? 0.396 -2.868 14.279 1.00 87.62 82 LEU A C 1
ATOM 628 O O . LEU A 1 82 ? 0.087 -2.680 15.457 1.00 87.62 82 LEU A O 1
ATOM 632 N N . VAL A 1 83 ? -0.514 -2.912 13.305 1.00 81.00 83 VAL A N 1
ATOM 633 C CA . VAL A 1 83 ? -1.960 -2.797 13.538 1.00 81.00 83 VAL A CA 1
ATOM 634 C C . VAL A 1 83 ? -2.455 -3.971 14.377 1.00 81.00 83 VAL A C 1
ATOM 636 O O . VAL A 1 83 ? -3.108 -3.753 15.396 1.00 81.00 83 VAL A O 1
ATOM 639 N N . CYS A 1 84 ? -2.086 -5.206 14.026 1.00 78.25 84 CYS A N 1
ATOM 640 C CA . CYS A 1 84 ? -2.428 -6.393 14.812 1.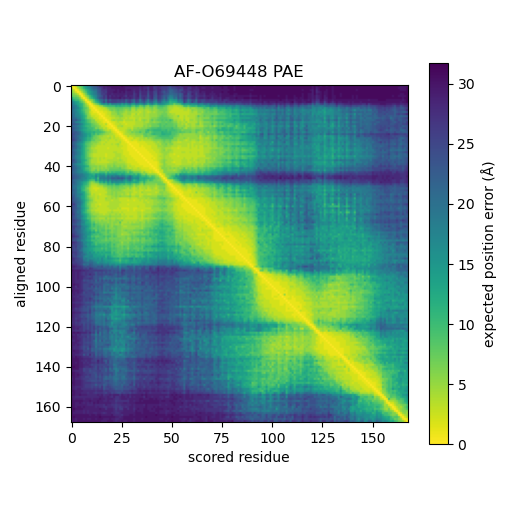00 78.25 84 CYS A CA 1
ATOM 641 C C . CYS A 1 84 ? -1.927 -6.292 16.259 1.00 78.25 84 CYS A C 1
ATOM 643 O O . CYS A 1 84 ? -2.674 -6.593 17.190 1.00 78.25 84 CYS A O 1
ATOM 645 N N . LEU A 1 85 ? -0.689 -5.828 16.463 1.00 83.94 85 LEU A N 1
ATOM 646 C CA . LEU A 1 85 ? -0.116 -5.628 17.795 1.00 83.94 85 LEU A CA 1
ATOM 647 C C . LEU A 1 85 ? -0.884 -4.562 18.588 1.00 83.94 85 LEU A C 1
ATOM 649 O O . LEU A 1 85 ? -1.194 -4.761 19.762 1.00 83.94 85 LEU A O 1
ATOM 653 N N . THR A 1 86 ? -1.225 -3.450 17.938 1.00 75.38 86 THR A N 1
ATOM 654 C CA . THR A 1 86 ? -1.958 -2.335 18.550 1.00 75.38 86 THR A CA 1
ATOM 655 C C . THR A 1 86 ? -3.371 -2.756 18.952 1.00 75.38 86 THR A C 1
ATOM 657 O O . THR A 1 86 ? -3.795 -2.490 20.075 1.00 75.38 86 THR A O 1
ATOM 660 N N . LEU A 1 87 ? -4.077 -3.495 18.092 1.00 66.00 87 LEU A N 1
ATOM 661 C CA . LEU A 1 87 ? -5.391 -4.071 18.399 1.00 66.00 87 LEU A CA 1
ATOM 662 C C . LEU A 1 87 ? -5.312 -5.090 19.541 1.00 66.00 87 LEU A C 1
ATOM 664 O O . LEU A 1 87 ? -6.163 -5.108 20.434 1.00 66.00 87 LEU A O 1
ATOM 668 N N . TRP A 1 88 ? -4.268 -5.921 19.554 1.00 68.56 88 TRP A N 1
ATOM 669 C CA . TRP A 1 88 ? -4.047 -6.879 20.631 1.00 68.56 88 TRP A CA 1
ATOM 670 C C . TRP A 1 88 ? -3.830 -6.184 21.985 1.00 68.56 88 TRP A C 1
ATOM 672 O O . TRP A 1 88 ? -4.459 -6.568 22.978 1.00 68.56 88 TRP A O 1
ATOM 682 N N . LEU A 1 89 ? -3.017 -5.121 22.012 1.00 70.50 89 LEU A N 1
ATOM 683 C CA . LEU A 1 89 ? -2.796 -4.260 23.181 1.00 70.50 89 LEU A CA 1
ATOM 684 C C . LEU A 1 89 ? -4.076 -3.537 23.629 1.00 70.50 89 LEU A C 1
ATOM 686 O O . LEU A 1 89 ? -4.331 -3.452 24.831 1.00 70.50 89 LEU A O 1
ATOM 690 N N . ALA A 1 90 ? -4.891 -3.055 22.687 1.00 62.19 90 ALA A N 1
ATOM 691 C CA . ALA A 1 90 ? -6.109 -2.302 22.975 1.00 62.19 90 ALA A CA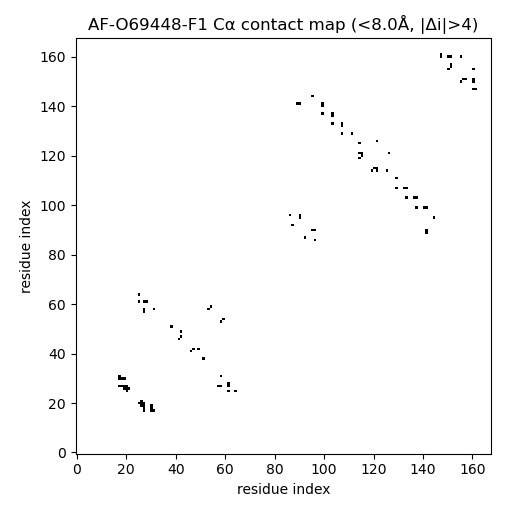 1
ATOM 692 C C . ALA A 1 90 ? -7.201 -3.161 23.633 1.00 62.19 90 ALA A C 1
ATOM 694 O O . ALA A 1 90 ? -7.824 -2.740 24.610 1.00 62.19 90 ALA A O 1
ATOM 695 N N . TYR A 1 91 ? -7.433 -4.379 23.132 1.00 62.41 91 TYR A N 1
ATOM 696 C CA . TYR A 1 91 ? -8.603 -5.160 23.544 1.00 62.41 91 TYR A CA 1
ATOM 697 C C . TYR A 1 91 ? -8.308 -6.257 24.563 1.00 62.41 91 TYR A C 1
ATOM 699 O O . TYR A 1 91 ? -9.165 -6.545 25.403 1.00 62.41 91 TYR A O 1
ATOM 707 N N . ARG A 1 92 ? -7.138 -6.913 24.494 1.00 64.06 92 ARG A N 1
ATOM 708 C CA . ARG A 1 92 ? -6.764 -8.068 25.343 1.00 64.06 92 ARG A CA 1
ATOM 709 C C . ARG A 1 92 ? -7.856 -9.170 25.440 1.00 64.06 92 ARG A C 1
ATOM 711 O O . ARG A 1 92 ? -7.833 -9.985 26.359 1.00 64.06 92 ARG A O 1
ATOM 718 N N . SER A 1 93 ? -8.825 -9.187 24.511 1.00 62.91 93 SER A N 1
ATOM 719 C CA . SER A 1 93 ? -9.982 -10.094 24.438 1.00 62.91 93 SER A CA 1
ATOM 720 C C . SER A 1 93 ? -10.536 -10.156 23.004 1.00 62.91 93 SER A C 1
ATOM 722 O O . SER A 1 93 ? -11.185 -9.223 22.527 1.00 62.91 93 SER A O 1
ATOM 724 N N . PHE A 1 94 ? -10.309 -11.282 22.319 1.00 61.84 94 PHE A N 1
ATOM 725 C CA . PHE A 1 94 ? -10.684 -11.498 20.910 1.00 61.84 94 PHE A CA 1
ATOM 726 C C . PHE A 1 94 ? -12.190 -11.373 20.627 1.00 61.84 94 PHE A C 1
ATOM 728 O O . PHE A 1 94 ? -12.577 -10.964 19.536 1.00 61.84 94 PHE A O 1
ATOM 735 N N . LYS A 1 95 ? -13.054 -11.691 21.601 1.00 68.69 95 LYS A N 1
ATOM 736 C CA . LYS A 1 95 ? -14.517 -11.657 21.413 1.00 68.69 95 LYS A CA 1
ATOM 737 C C . LYS A 1 95 ? -15.059 -10.237 21.246 1.00 68.69 95 LYS A C 1
ATOM 739 O O . LYS A 1 95 ? -15.959 -10.021 20.443 1.00 68.69 95 LYS A O 1
ATOM 744 N N . LEU A 1 96 ? -14.514 -9.281 21.999 1.00 63.62 96 LEU A N 1
ATOM 745 C CA . LEU A 1 96 ? -14.945 -7.881 21.946 1.00 63.62 96 LEU A CA 1
ATOM 746 C C . LEU A 1 96 ? -14.400 -7.190 20.693 1.00 63.62 96 LEU A C 1
ATOM 748 O O . LEU A 1 96 ? -15.142 -6.482 20.024 1.00 63.62 96 LEU A O 1
ATOM 752 N N . MET A 1 97 ? -13.155 -7.498 20.321 1.00 67.44 97 MET A N 1
ATOM 753 C CA . MET A 1 97 ? -12.554 -7.041 19.066 1.00 67.44 97 MET A CA 1
ATOM 754 C C . MET A 1 97 ? -13.393 -7.470 17.855 1.00 67.44 97 MET A C 1
ATOM 756 O O . MET A 1 97 ? -13.747 -6.636 17.028 1.00 67.44 97 MET A O 1
ATOM 760 N N . PHE A 1 98 ? -13.774 -8.750 17.770 1.00 68.81 98 PHE A N 1
ATOM 761 C CA . PHE A 1 98 ? -14.554 -9.243 16.632 1.00 68.81 98 PHE A CA 1
ATOM 762 C C . PHE A 1 98 ? -15.957 -8.619 16.568 1.00 68.81 98 PHE A C 1
ATOM 764 O O . PHE A 1 98 ? -16.422 -8.285 15.484 1.00 68.81 98 PHE A O 1
ATOM 771 N N . ALA A 1 99 ? -16.612 -8.402 17.715 1.00 72.25 99 ALA A N 1
ATOM 772 C CA . ALA A 1 99 ? -17.913 -7.731 17.772 1.00 72.25 99 ALA A CA 1
ATO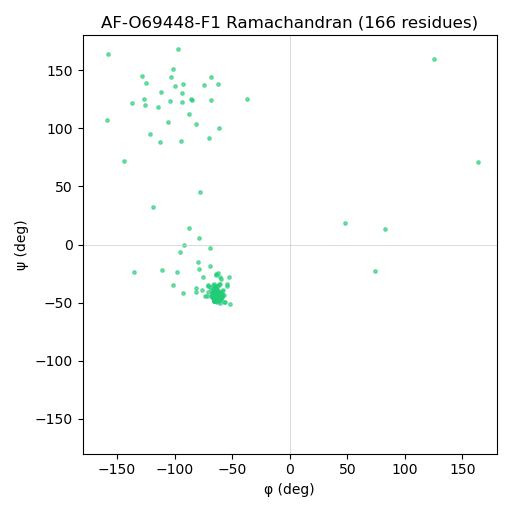M 773 C C . ALA A 1 99 ? -17.841 -6.275 17.273 1.00 72.25 99 ALA A C 1
ATOM 775 O O . ALA A 1 99 ? -18.705 -5.841 16.507 1.00 72.25 99 ALA A O 1
ATOM 776 N N . THR A 1 100 ? -16.789 -5.544 17.651 1.00 70.38 100 THR A N 1
ATOM 777 C CA . THR A 1 100 ? -16.522 -4.185 17.160 1.00 70.38 100 THR A CA 1
ATOM 778 C C . THR A 1 100 ? -16.263 -4.177 15.655 1.00 70.38 100 THR A C 1
ATOM 780 O O . THR A 1 100 ? -16.917 -3.431 14.930 1.00 70.38 100 THR A O 1
ATOM 783 N N . PHE A 1 101 ? -15.377 -5.051 15.166 1.00 72.69 101 PHE A N 1
ATOM 784 C CA . PHE A 1 101 ? -15.069 -5.168 13.737 1.00 72.69 101 PHE A CA 1
ATOM 785 C C . PHE A 1 101 ? -16.302 -5.498 12.897 1.00 72.69 101 PHE A C 1
ATOM 787 O O . PHE A 1 101 ? -16.496 -4.907 11.838 1.00 72.69 101 PHE A O 1
ATOM 794 N N . LEU A 1 102 ? -17.155 -6.411 13.372 1.00 79.75 102 LEU A N 1
ATOM 795 C CA . LEU A 1 102 ? -18.376 -6.790 12.666 1.00 79.75 102 LEU A CA 1
ATOM 796 C C . LEU A 1 102 ? -19.356 -5.612 12.578 1.00 79.75 102 LEU A C 1
ATOM 798 O O . LEU A 1 102 ? -19.905 -5.336 11.514 1.00 79.75 102 LEU A O 1
ATOM 802 N N . THR A 1 103 ? -19.533 -4.889 13.687 1.00 79.75 103 THR A N 1
ATOM 803 C CA . THR A 1 103 ? -20.429 -3.725 13.759 1.00 79.75 103 THR A CA 1
ATOM 804 C C . THR A 1 103 ? -19.928 -2.592 12.861 1.00 79.75 103 THR A C 1
ATOM 806 O O . THR A 1 103 ? -20.705 -2.006 12.105 1.00 79.75 103 THR A O 1
ATOM 809 N N . LEU A 1 104 ? -18.619 -2.327 12.882 1.00 78.88 104 LEU A N 1
ATOM 810 C CA . LEU A 1 104 ? -17.979 -1.321 12.038 1.00 78.88 104 LEU A CA 1
ATOM 811 C C . LEU A 1 104 ? -18.061 -1.695 10.552 1.00 78.88 104 LEU A C 1
ATOM 813 O O . LEU A 1 104 ? -18.441 -0.866 9.727 1.00 78.88 104 LEU A O 1
ATOM 817 N N . GLY A 1 105 ? -17.759 -2.954 10.220 1.00 81.88 105 GLY A N 1
ATOM 818 C CA . GLY A 1 105 ? -17.842 -3.489 8.864 1.00 81.88 105 GLY A CA 1
ATOM 819 C C . GLY A 1 105 ? -19.255 -3.402 8.292 1.00 81.88 105 GLY A C 1
ATOM 820 O O . GLY A 1 105 ? -19.428 -2.942 7.166 1.00 81.88 105 GLY A O 1
ATOM 821 N N . MET A 1 106 ? -20.280 -3.747 9.080 1.00 85.12 106 MET A N 1
ATOM 822 C CA . MET A 1 106 ? -21.674 -3.552 8.669 1.00 85.12 106 MET A CA 1
ATOM 823 C C . MET A 1 106 ? -21.984 -2.073 8.411 1.00 85.12 106 MET A C 1
ATOM 825 O O . MET A 1 106 ? -22.557 -1.755 7.371 1.00 85.12 106 MET A O 1
ATOM 829 N N . GLY A 1 107 ? -21.569 -1.162 9.298 1.00 82.31 107 GLY A N 1
ATOM 830 C CA . GLY A 1 107 ? -21.765 0.281 9.108 1.00 82.31 107 GLY A CA 1
ATOM 831 C C . GLY A 1 107 ? -21.116 0.813 7.825 1.00 82.31 107 GLY A C 1
ATOM 832 O O . GLY A 1 107 ? -21.729 1.591 7.096 1.00 82.31 107 GLY A O 1
ATOM 833 N N . LEU A 1 108 ? -19.913 0.334 7.502 1.00 83.12 108 LEU A N 1
ATOM 834 C CA . LEU A 1 108 ? -19.193 0.673 6.273 1.00 83.12 108 LEU A CA 1
ATOM 835 C C . LEU A 1 108 ? -19.892 0.166 5.018 1.00 83.12 108 LEU A C 1
ATOM 837 O O . LEU A 1 108 ? -20.062 0.934 4.075 1.00 83.12 108 LEU A O 1
ATOM 841 N N . VAL A 1 109 ? -20.318 -1.099 5.007 1.00 87.25 109 VAL A N 1
ATOM 842 C CA . VAL A 1 109 ? -21.037 -1.683 3.867 1.00 87.25 109 VAL A CA 1
ATOM 843 C C . VAL A 1 109 ? -22.339 -0.928 3.616 1.00 87.25 109 VAL A C 1
ATOM 845 O O . VAL A 1 109 ? -22.630 -0.585 2.473 1.00 87.25 109 VAL A O 1
ATOM 848 N N . PHE A 1 110 ? -23.092 -0.602 4.671 1.00 85.56 110 PHE A N 1
ATOM 849 C CA . PHE A 1 110 ? -24.303 0.210 4.538 1.00 85.56 110 PHE A CA 1
ATOM 850 C C . PHE A 1 110 ? -24.002 1.627 4.042 1.00 85.56 110 PHE A C 1
ATOM 852 O O . PHE A 1 110 ? -24.698 2.115 3.156 1.00 85.56 110 PHE A O 1
ATOM 859 N N . SER A 1 111 ? -22.955 2.271 4.562 1.00 83.31 111 SER A N 1
ATOM 860 C CA . SER A 1 111 ? -22.568 3.628 4.167 1.00 83.31 111 SER A CA 1
ATOM 861 C C . SER A 1 111 ? -22.094 3.696 2.712 1.00 83.31 111 SER A C 1
ATOM 863 O O . SER A 1 111 ? -22.599 4.505 1.936 1.00 83.31 111 SER A O 1
ATOM 865 N N . MET A 1 112 ? -21.195 2.798 2.293 1.00 82.00 112 MET A N 1
ATOM 866 C CA . MET A 1 112 ? -20.741 2.712 0.900 1.00 82.00 112 MET A CA 1
ATOM 867 C C . MET A 1 112 ? -21.856 2.271 -0.043 1.00 82.00 112 MET A C 1
ATOM 869 O O . MET A 1 112 ? -21.971 2.816 -1.138 1.00 82.00 112 MET A O 1
ATOM 873 N N . GLY A 1 113 ? -22.680 1.301 0.362 1.00 84.69 113 GLY A N 1
ATOM 874 C CA . GLY A 1 113 ? -23.826 0.848 -0.421 1.00 84.69 113 GLY A CA 1
ATOM 875 C C . GLY A 1 113 ? -24.806 1.990 -0.666 1.00 84.69 113 GLY A C 1
ATOM 876 O O . GLY A 1 113 ? -25.195 2.237 -1.805 1.00 84.69 113 GLY A O 1
ATOM 877 N N . PHE A 1 114 ? -25.122 2.761 0.375 1.00 82.88 114 PHE A N 1
ATOM 878 C CA . PHE A 1 114 ? -25.948 3.956 0.249 1.00 82.88 114 PHE A CA 1
ATOM 879 C C . PHE A 1 114 ? -25.282 5.038 -0.610 1.00 82.88 114 PHE A C 1
ATOM 881 O O . PHE A 1 114 ? -25.930 5.584 -1.496 1.00 82.88 114 PHE A O 1
ATOM 888 N N . ALA A 1 115 ? -23.990 5.317 -0.413 1.00 82.00 115 ALA A N 1
ATOM 889 C CA . ALA A 1 115 ? -23.255 6.296 -1.216 1.00 82.00 115 ALA A CA 1
ATOM 890 C C . ALA A 1 115 ? -23.232 5.920 -2.707 1.00 82.00 115 ALA A C 1
ATOM 892 O O . ALA A 1 115 ? -23.435 6.775 -3.568 1.00 82.00 115 ALA A O 1
ATOM 893 N N . THR A 1 116 ? -23.053 4.632 -3.008 1.00 83.88 116 THR A N 1
ATOM 894 C CA . THR A 1 116 ? -23.075 4.102 -4.377 1.00 83.88 116 THR A CA 1
ATOM 895 C C . THR A 1 116 ? -24.470 4.221 -4.987 1.00 83.88 116 THR A C 1
ATOM 897 O O . THR A 1 116 ? -24.591 4.635 -6.133 1.00 83.88 116 THR A O 1
ATOM 900 N N . LEU A 1 117 ? -25.531 3.930 -4.226 1.00 82.62 117 LEU A N 1
ATOM 901 C CA . LEU A 1 117 ? -26.913 4.077 -4.698 1.00 82.62 117 LEU A CA 1
ATOM 902 C C . LEU A 1 117 ? -27.334 5.544 -4.886 1.00 82.62 117 LEU A C 1
ATOM 904 O O . LEU A 1 117 ? -28.076 5.845 -5.815 1.00 82.62 117 LEU A O 1
ATOM 908 N N . ALA A 1 118 ? -26.880 6.450 -4.018 1.00 80.56 118 ALA A N 1
ATOM 909 C CA . ALA A 1 118 ? -27.285 7.854 -4.031 1.00 80.56 118 ALA A CA 1
ATOM 910 C C . ALA A 1 118 ? -26.520 8.700 -5.063 1.00 80.56 118 ALA A C 1
ATOM 912 O O . ALA A 1 118 ? -27.100 9.601 -5.662 1.00 80.56 118 ALA A O 1
ATOM 913 N N . ILE A 1 119 ? -25.221 8.437 -5.250 1.00 79.31 119 ILE A N 1
ATOM 914 C CA . ILE A 1 119 ? -24.318 9.274 -6.063 1.00 79.31 119 ILE A CA 1
ATOM 915 C C . ILE A 1 119 ? -23.886 8.541 -7.347 1.00 79.31 119 ILE A C 1
ATOM 917 O O . ILE A 1 119 ? -23.483 9.177 -8.318 1.00 79.31 119 ILE A O 1
ATOM 921 N N . GLY A 1 120 ? -23.960 7.206 -7.391 1.00 71.19 120 GLY A N 1
ATOM 922 C CA . GLY A 1 120 ? -23.574 6.381 -8.546 1.00 71.19 120 GLY A CA 1
ATOM 923 C C . GLY A 1 120 ? -22.063 6.255 -8.770 1.00 71.19 120 GLY A C 1
ATOM 924 O O . GLY A 1 120 ? -21.612 5.288 -9.379 1.00 71.19 120 GLY A O 1
ATOM 925 N N . GLN A 1 121 ? -21.267 7.200 -8.261 1.00 72.12 121 GLN A N 1
ATOM 926 C CA . GLN A 1 121 ? -19.814 7.237 -8.415 1.00 72.12 121 GLN A CA 1
ATOM 927 C C . GLN A 1 121 ? -19.121 7.353 -7.055 1.00 72.12 121 GLN A C 1
ATOM 929 O O . GLN A 1 121 ? -19.379 8.274 -6.279 1.00 72.12 121 GLN A O 1
ATOM 934 N N . LEU A 1 122 ? -18.208 6.423 -6.777 1.00 76.75 122 LEU A N 1
ATOM 935 C CA . LEU A 1 122 ? -17.323 6.476 -5.616 1.00 76.75 122 LEU A CA 1
ATOM 936 C C . LEU A 1 122 ? -16.147 7.400 -5.950 1.00 76.75 122 LEU A C 1
ATOM 938 O O . LEU A 1 122 ? -15.254 7.024 -6.705 1.00 76.75 122 LEU A O 1
ATOM 942 N N . ASN A 1 123 ? -16.167 8.622 -5.418 1.00 78.25 123 ASN A N 1
ATOM 943 C CA . ASN A 1 123 ? -15.111 9.609 -5.647 1.00 78.25 123 ASN A CA 1
ATOM 944 C C . ASN A 1 123 ? -14.091 9.611 -4.489 1.00 78.25 123 ASN A C 1
ATOM 946 O O . ASN A 1 123 ? -14.341 9.052 -3.420 1.00 78.25 123 ASN A O 1
ATOM 950 N N . LEU A 1 124 ? -12.950 10.279 -4.671 1.00 80.50 124 LEU A N 1
ATOM 951 C CA . LEU A 1 124 ? -11.868 10.369 -3.685 1.00 80.50 124 LEU A CA 1
ATOM 952 C C . LEU A 1 124 ? -12.359 10.892 -2.322 1.00 80.50 124 LEU A C 1
ATOM 954 O O . LEU A 1 124 ? -11.954 10.391 -1.278 1.00 80.50 124 LEU A O 1
ATOM 958 N N . ILE A 1 125 ? -13.315 11.827 -2.335 1.00 82.88 125 ILE A N 1
ATOM 959 C CA . ILE A 1 125 ? -13.987 12.337 -1.131 1.00 82.88 125 ILE A CA 1
ATOM 960 C C . ILE A 1 125 ? -14.720 11.210 -0.377 1.00 82.88 125 ILE A C 1
ATOM 962 O O . ILE A 1 125 ? -14.624 11.120 0.846 1.00 82.88 125 ILE A O 1
ATOM 966 N N . SER A 1 126 ? -15.417 10.313 -1.081 1.00 81.44 126 SER A N 1
ATOM 967 C CA . SER A 1 126 ? -16.118 9.166 -0.480 1.00 81.44 126 SER A CA 1
ATOM 968 C C . SER A 1 126 ? -15.143 8.186 0.185 1.00 81.44 126 SER A C 1
ATOM 970 O O . SER A 1 126 ? -15.432 7.642 1.255 1.00 81.44 126 SER A O 1
ATOM 972 N N . ILE A 1 127 ? -13.957 8.004 -0.404 1.00 81.00 127 ILE A N 1
ATOM 973 C CA . ILE A 1 127 ? -12.877 7.205 0.188 1.00 81.00 127 ILE A CA 1
ATOM 974 C C . ILE A 1 127 ? -12.360 7.882 1.467 1.00 81.00 127 ILE A C 1
ATOM 976 O O . ILE A 1 127 ? -12.210 7.217 2.491 1.00 81.00 127 ILE A O 1
ATOM 980 N N . SER A 1 128 ? -12.177 9.207 1.474 1.00 82.06 128 SER A N 1
ATOM 981 C CA . SER A 1 128 ? -11.790 9.944 2.687 1.00 82.06 128 SER A CA 1
ATOM 982 C C . SER A 1 128 ? -12.818 9.798 3.817 1.00 82.06 128 SER A C 1
ATOM 984 O O . SER A 1 128 ? -12.438 9.544 4.960 1.00 82.06 128 SER A O 1
ATOM 986 N N . PHE A 1 129 ? -14.119 9.882 3.512 1.00 81.06 129 PHE A N 1
ATOM 987 C CA . PHE A 1 129 ? -15.187 9.670 4.500 1.00 81.06 129 PHE A CA 1
ATOM 988 C C . PHE A 1 129 ? -15.190 8.258 5.087 1.00 81.06 129 PHE A C 1
ATOM 990 O O . PHE A 1 129 ? -15.451 8.086 6.275 1.00 81.06 129 PHE A O 1
ATOM 997 N N . THR A 1 130 ? -14.859 7.254 4.279 1.00 80.06 130 THR A N 1
ATOM 998 C CA . THR A 1 130 ? -14.722 5.865 4.733 1.00 80.06 130 THR A CA 1
ATOM 999 C C . THR A 1 130 ? -13.630 5.739 5.799 1.00 80.06 130 THR A C 1
ATOM 1001 O O . THR A 1 130 ? -13.852 5.136 6.848 1.00 80.06 130 THR A O 1
ATOM 1004 N N . VAL A 1 131 ? -12.467 6.359 5.571 1.00 82.12 131 VAL A N 1
ATOM 1005 C CA . VAL A 1 131 ? -11.346 6.362 6.528 1.00 82.12 131 VAL A CA 1
ATOM 1006 C C . VAL A 1 131 ? -11.720 7.097 7.821 1.00 82.12 131 VAL A C 1
ATOM 1008 O O . VAL A 1 131 ? -11.456 6.597 8.915 1.00 82.12 131 VAL A O 1
ATOM 1011 N N . LEU A 1 132 ? -12.401 8.244 7.712 1.00 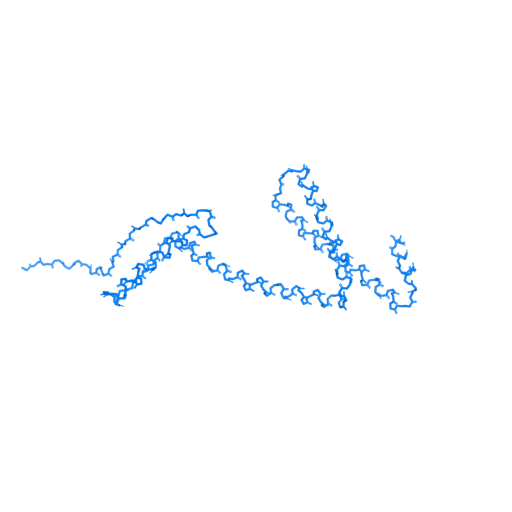83.88 132 LEU A N 1
ATOM 1012 C CA . LEU A 1 132 ? -12.949 8.984 8.858 1.00 83.88 132 LEU A CA 1
ATOM 1013 C C . LEU A 1 132 ? -13.933 8.135 9.677 1.00 83.88 132 LEU A C 1
ATOM 1015 O O . LEU A 1 132 ? -13.876 8.135 10.907 1.00 83.88 132 LEU A O 1
ATOM 1019 N N . PHE A 1 133 ? -14.817 7.396 9.004 1.00 81.12 133 PHE A N 1
ATOM 1020 C CA . PHE A 1 133 ? -15.802 6.534 9.654 1.00 81.12 133 PHE A CA 1
ATOM 1021 C C . PHE A 1 133 ? -15.137 5.399 10.437 1.00 81.12 133 PHE A C 1
ATOM 1023 O O . PHE A 1 133 ? -15.547 5.114 11.559 1.00 81.12 133 PHE A O 1
ATOM 1030 N N . ILE A 1 134 ? -14.078 4.799 9.885 1.00 79.25 134 ILE A N 1
ATOM 1031 C CA . ILE A 1 134 ? -13.273 3.790 10.584 1.00 79.25 134 ILE A CA 1
ATOM 1032 C C . ILE A 1 134 ? -12.655 4.386 11.853 1.00 79.25 134 ILE A C 1
ATOM 1034 O O . ILE A 1 134 ? -12.826 3.822 12.931 1.00 79.25 134 ILE A O 1
ATOM 1038 N N . GLY A 1 135 ? -11.998 5.546 11.745 1.00 73.56 135 GLY A N 1
ATOM 1039 C CA . GLY A 1 135 ? -11.323 6.181 12.880 1.00 73.56 135 GLY A CA 1
ATOM 1040 C C . GLY A 1 135 ? -12.276 6.582 14.010 1.00 73.56 135 GLY A C 1
ATOM 1041 O O . GLY A 1 135 ? -12.000 6.324 15.180 1.00 73.56 135 GLY A O 1
ATOM 1042 N N . MET A 1 136 ? -13.427 7.172 13.676 1.00 76.12 136 MET A N 1
ATOM 1043 C CA . MET A 1 136 ? -14.424 7.546 14.684 1.00 76.12 136 MET A CA 1
ATOM 1044 C C . MET A 1 136 ? -15.169 6.327 15.240 1.00 76.12 136 MET A C 1
ATOM 1046 O O . MET A 1 136 ? -15.356 6.221 16.451 1.00 76.12 136 MET A O 1
ATOM 1050 N N . GLY A 1 137 ? -15.588 5.393 14.382 1.00 72.81 137 GLY A N 1
ATOM 1051 C CA . GLY A 1 137 ? -16.362 4.218 14.785 1.00 72.81 137 GLY A CA 1
ATOM 1052 C C . GLY A 1 137 ? -15.589 3.275 15.709 1.00 72.81 137 GLY A C 1
ATOM 1053 O O . GLY A 1 137 ? -16.155 2.758 16.680 1.00 72.81 137 GLY A O 1
ATOM 1054 N N . ASP A 1 138 ? -14.289 3.106 15.462 1.00 73.12 138 ASP A N 1
ATOM 1055 C CA . ASP A 1 138 ? -13.402 2.341 16.337 1.00 73.12 138 ASP A CA 1
ATOM 1056 C C . ASP A 1 138 ? -13.200 3.022 17.700 1.00 73.12 138 ASP A C 1
ATOM 1058 O O . ASP A 1 138 ? -13.318 2.372 18.743 1.00 73.12 138 ASP A O 1
ATOM 1062 N N . ALA A 1 139 ? -12.997 4.345 17.723 1.00 67.81 139 ALA A N 1
ATOM 1063 C CA . ALA A 1 139 ? -12.843 5.098 18.967 1.00 67.81 139 ALA A CA 1
ATOM 1064 C C . ALA A 1 139 ? -14.085 4.975 19.870 1.00 67.81 139 ALA A C 1
ATOM 1066 O O . ALA A 1 139 ? -13.963 4.653 21.057 1.00 67.81 139 ALA A O 1
ATOM 1067 N N . TYR A 1 140 ? -15.291 5.150 19.315 1.00 68.94 140 TYR A N 1
ATOM 1068 C CA . TYR A 1 140 ? -16.539 4.995 20.073 1.00 68.94 140 TYR A CA 1
ATOM 1069 C C . TYR A 1 140 ? -16.729 3.572 20.608 1.00 68.94 140 TYR A C 1
ATOM 1071 O O . TYR A 1 140 ? -17.090 3.392 21.775 1.00 68.94 140 TYR A O 1
ATOM 1079 N N . SER A 1 141 ? -16.444 2.559 19.790 1.00 69.62 141 SER A N 1
ATOM 1080 C CA . SER A 1 141 ? -16.576 1.156 20.193 1.00 69.62 141 SER A CA 1
ATOM 1081 C C . SER A 1 141 ? -15.570 0.777 21.280 1.00 69.62 141 SER A C 1
ATOM 1083 O O . SER A 1 141 ? -15.921 0.107 22.252 1.00 69.62 141 SER A O 1
ATOM 1085 N N . SER A 1 142 ? -14.335 1.267 21.172 1.00 67.69 142 SER A N 1
ATOM 1086 C CA . SER A 1 142 ? -13.282 1.074 22.170 1.00 67.69 142 SER A CA 1
ATOM 1087 C C . SER A 1 142 ? -13.641 1.720 23.511 1.00 67.69 142 SER A C 1
ATOM 1089 O O . SER A 1 142 ? -13.558 1.061 24.551 1.00 67.69 142 SER A O 1
ATOM 1091 N N . HIS A 1 143 ? -14.130 2.965 23.507 1.00 69.38 143 HIS A N 1
ATOM 1092 C CA . HIS A 1 143 ? -14.602 3.639 24.721 1.00 69.38 143 HIS A CA 1
ATOM 1093 C C . HIS A 1 143 ? -15.795 2.922 25.363 1.00 69.38 143 HIS A C 1
ATOM 1095 O O . HIS A 1 143 ? -15.810 2.720 26.581 1.00 69.38 143 HIS A O 1
ATOM 1101 N N . PHE A 1 144 ? -16.768 2.483 24.560 1.00 69.38 144 PHE A N 1
ATOM 1102 C CA . PHE A 1 144 ? -17.915 1.718 25.047 1.00 69.38 144 PHE A CA 1
ATOM 1103 C C . PHE A 1 144 ? -17.482 0.382 25.666 1.00 69.38 144 PHE A C 1
ATOM 1105 O O . PHE A 1 144 ? -17.932 0.011 26.750 1.00 69.38 144 PHE A O 1
ATOM 1112 N N . CYS A 1 145 ? -16.551 -0.317 25.019 1.00 67.38 145 CYS A N 1
ATOM 1113 C CA . CYS A 1 145 ? -16.044 -1.604 25.470 1.00 67.38 145 CYS A CA 1
ATOM 1114 C C . CYS A 1 145 ? -15.233 -1.497 26.772 1.00 67.38 145 CYS A C 1
ATOM 1116 O O . CYS A 1 145 ? -15.401 -2.320 27.677 1.00 67.38 145 CYS A O 1
ATOM 1118 N N . LEU A 1 146 ? -14.381 -0.474 26.900 1.00 68.81 146 LEU A N 1
ATOM 1119 C CA . LEU A 1 146 ? -13.650 -0.189 28.137 1.00 68.81 146 LEU A CA 1
ATOM 1120 C C . LEU A 1 146 ? -14.610 0.150 29.279 1.00 68.81 146 LEU A C 1
ATOM 1122 O O . LEU A 1 146 ? -14.458 -0.382 30.379 1.00 68.81 146 LEU A O 1
ATOM 1126 N N . ARG A 1 147 ? -15.644 0.954 29.004 1.00 69.25 147 ARG A N 1
ATOM 1127 C CA . ARG A 1 147 ? -16.681 1.287 29.986 1.00 69.25 147 ARG A CA 1
ATOM 1128 C C . ARG A 1 147 ? -17.479 0.058 30.416 1.00 69.25 147 ARG A C 1
ATOM 1130 O O . ARG A 1 147 ? -17.709 -0.138 31.605 1.00 69.25 147 ARG A O 1
ATOM 1137 N N . TYR A 1 148 ? -17.854 -0.804 29.476 1.00 65.25 148 TYR A N 1
ATOM 1138 C CA . TYR A 1 148 ? -18.534 -2.066 29.765 1.00 65.25 148 TYR A CA 1
ATOM 1139 C C . TYR A 1 148 ? -17.665 -2.996 30.626 1.00 65.25 148 TYR A C 1
ATOM 1141 O O . TYR A 1 148 ? -18.138 -3.569 31.609 1.00 65.25 148 TYR A O 1
ATOM 1149 N N . ARG A 1 149 ? -16.367 -3.100 30.314 1.00 67.94 149 ARG A N 1
ATOM 1150 C CA . ARG A 1 149 ? -15.413 -3.904 31.088 1.00 67.94 149 ARG A CA 1
ATOM 1151 C C . ARG A 1 149 ? -15.198 -3.353 32.500 1.00 67.94 149 ARG A C 1
ATOM 1153 O O . ARG A 1 149 ? -15.137 -4.135 33.444 1.00 67.94 149 ARG A O 1
ATOM 1160 N N . GLU A 1 150 ? -15.125 -2.033 32.653 1.00 71.31 150 GLU A N 1
ATOM 1161 C CA . GLU A 1 150 ? -15.061 -1.361 33.955 1.00 71.31 150 GLU A CA 1
ATOM 1162 C C . GLU A 1 150 ? -16.297 -1.681 34.815 1.00 71.31 150 GLU A C 1
ATOM 1164 O O . GLU A 1 150 ? -16.161 -2.002 35.995 1.00 71.31 150 GLU A O 1
ATOM 1169 N N . LEU A 1 151 ? -17.497 -1.653 34.225 1.00 66.31 151 LEU A N 1
ATOM 1170 C CA . LEU A 1 151 ? -18.752 -1.954 34.924 1.00 66.31 151 LEU A CA 1
ATOM 1171 C C . LEU A 1 151 ? -18.836 -3.422 35.375 1.00 66.31 151 LEU A C 1
ATOM 1173 O O . LEU A 1 151 ? -19.295 -3.688 36.485 1.00 66.31 151 LEU A O 1
ATOM 1177 N N . ILE A 1 152 ? -18.339 -4.366 34.565 1.00 66.44 152 ILE A N 1
ATOM 1178 C CA . ILE A 1 152 ? -18.255 -5.786 34.948 1.00 66.44 152 ILE A CA 1
ATOM 1179 C C . ILE A 1 152 ? -17.237 -6.005 36.074 1.00 66.44 152 ILE A C 1
ATOM 1181 O O . ILE A 1 152 ? -17.529 -6.724 37.028 1.00 66.44 152 ILE A O 1
ATOM 1185 N N . LEU A 1 153 ? -16.060 -5.373 36.003 1.00 68.00 153 LEU A N 1
ATOM 1186 C CA . LEU A 1 153 ? -15.022 -5.495 37.039 1.00 68.00 153 LEU A CA 1
ATOM 1187 C C . LEU A 1 153 ? -15.464 -4.922 38.395 1.00 68.00 153 LEU A C 1
ATOM 1189 O O . LEU A 1 153 ? -14.996 -5.383 39.430 1.00 68.00 153 LEU A O 1
ATOM 1193 N N . ARG A 1 154 ? -16.397 -3.963 38.403 1.00 72.00 154 ARG A N 1
ATOM 1194 C CA . ARG A 1 154 ? -17.022 -3.412 39.619 1.00 72.00 154 ARG A CA 1
ATOM 1195 C C . ARG A 1 154 ? -18.128 -4.305 40.212 1.00 72.00 154 ARG A C 1
ATOM 1197 O O . ARG A 1 154 ? -18.786 -3.892 41.161 1.00 72.00 154 ARG A O 1
ATOM 1204 N N . GLY A 1 155 ? -18.338 -5.512 39.678 1.00 63.16 155 GLY A N 1
ATOM 1205 C CA . GLY A 1 155 ? -19.249 -6.515 40.242 1.00 63.16 155 GLY A CA 1
ATOM 1206 C C . GLY A 1 155 ? -20.727 -6.337 39.879 1.00 63.16 155 GLY A C 1
ATOM 1207 O O . GLY A 1 155 ? -21.580 -6.980 40.490 1.00 63.16 155 GLY A O 1
ATOM 1208 N N . MET A 1 156 ? -21.064 -5.492 38.896 1.00 59.06 156 MET A N 1
ATOM 1209 C CA . MET A 1 156 ? -22.454 -5.345 38.455 1.00 59.06 156 MET A CA 1
ATOM 1210 C C . MET A 1 156 ? -22.917 -6.545 37.611 1.00 59.06 156 MET A C 1
ATOM 1212 O O . MET A 1 156 ? -22.195 -6.982 36.711 1.00 59.06 156 MET A O 1
ATOM 1216 N N . PRO A 1 157 ? -24.144 -7.058 37.831 1.00 62.19 157 PRO A N 1
ATOM 1217 C CA . PRO A 1 157 ? -24.696 -8.133 37.018 1.00 62.19 157 PRO A CA 1
ATOM 1218 C C . PRO A 1 157 ? -24.837 -7.678 35.559 1.00 62.19 157 PRO A C 1
ATOM 1220 O O . PRO A 1 157 ? -25.286 -6.568 35.274 1.00 62.19 157 PRO A O 1
ATOM 1223 N N . GLN A 1 158 ? -24.490 -8.563 34.621 1.00 57.50 158 GLN A N 1
ATOM 1224 C CA . GLN A 1 158 ? -24.357 -8.289 33.181 1.00 57.50 158 GLN A CA 1
ATOM 1225 C C . GLN A 1 158 ? -25.595 -7.615 32.545 1.00 57.50 158 GLN A C 1
ATOM 1227 O O . GLN A 1 158 ? -25.475 -6.850 31.591 1.00 57.50 158 GLN A O 1
ATOM 1232 N N . ARG A 1 159 ? -26.790 -7.849 33.107 1.00 59.00 159 ARG A N 1
ATOM 1233 C CA . ARG A 1 159 ? -28.058 -7.225 32.684 1.00 59.00 159 ARG A CA 1
ATOM 1234 C C . ARG A 1 159 ? -28.223 -5.764 33.130 1.00 59.00 159 ARG A C 1
ATOM 1236 O O . ARG A 1 159 ? -28.923 -5.020 32.449 1.00 59.00 159 ARG A O 1
ATOM 1243 N N . ALA A 1 160 ? -27.605 -5.357 34.240 1.00 58.72 160 ALA A N 1
ATOM 1244 C CA . ALA A 1 160 ? -27.629 -3.978 34.733 1.00 58.72 160 ALA A CA 1
ATOM 1245 C C . ALA A 1 160 ? -26.600 -3.104 33.994 1.00 58.72 160 ALA A C 1
ATOM 1247 O O . ALA A 1 160 ? -26.930 -2.011 33.543 1.00 58.72 160 ALA A O 1
ATOM 1248 N N . ALA A 1 161 ? -25.399 -3.639 33.741 1.00 54.25 161 ALA A N 1
ATOM 1249 C CA . ALA A 1 161 ? -24.329 -2.932 33.026 1.00 54.25 161 ALA A CA 1
ATOM 1250 C C . ALA A 1 161 ? -24.682 -2.557 31.568 1.00 54.25 161 ALA A C 1
ATOM 1252 O O . ALA A 1 161 ? -24.128 -1.602 31.032 1.00 54.25 161 ALA A O 1
ATOM 1253 N N . LEU A 1 162 ? -25.617 -3.278 30.933 1.00 56.06 162 LEU A N 1
ATOM 1254 C CA . LEU A 1 162 ? -26.140 -2.958 29.597 1.00 56.06 162 LEU A CA 1
ATOM 1255 C C . LEU A 1 162 ? -27.193 -1.833 29.593 1.00 56.06 162 LEU A C 1
ATOM 1257 O O . LEU A 1 162 ? -27.423 -1.244 28.542 1.00 56.06 162 LEU A O 1
ATOM 1261 N N . ARG A 1 163 ? -27.848 -1.539 30.727 1.00 57.22 163 ARG A N 1
ATOM 1262 C CA . ARG A 1 163 ? -28.939 -0.543 30.820 1.00 57.22 163 ARG A CA 1
ATOM 1263 C C . ARG A 1 163 ? -28.489 0.830 31.318 1.00 57.22 163 ARG A C 1
ATOM 1265 O O . ARG A 1 163 ? -29.146 1.822 31.028 1.00 57.22 163 ARG A O 1
ATOM 1272 N N . GLU A 1 164 ? -27.380 0.905 32.042 1.00 54.25 164 GLU A N 1
ATOM 1273 C CA . GLU A 1 164 ? -26.826 2.171 32.535 1.00 54.25 164 GLU A CA 1
ATOM 1274 C C . GLU A 1 164 ? -26.316 3.147 31.440 1.00 54.25 164 GLU A C 1
ATOM 1276 O O . GLU A 1 164 ? -26.453 4.356 31.631 1.00 54.25 164 GLU A O 1
ATOM 1281 N N . PRO A 1 165 ? -25.750 2.709 30.287 1.00 49.84 165 PRO A N 1
ATOM 1282 C CA . PRO A 1 165 ? -25.162 3.636 29.313 1.00 49.84 165 PRO A CA 1
ATOM 1283 C C . PRO A 1 165 ? -26.185 4.511 28.581 1.00 49.84 165 PRO A C 1
ATOM 1285 O O . PRO A 1 165 ? -25.810 5.535 28.025 1.00 49.84 165 PRO A O 1
ATOM 1288 N N . SER A 1 166 ? -27.467 4.134 28.579 1.00 51.53 166 SER A N 1
ATOM 1289 C CA . SER A 1 166 ? -28.538 4.852 27.877 1.00 51.53 166 SER A CA 1
ATOM 1290 C C . SER A 1 166 ? -29.180 5.969 28.710 1.00 51.53 166 SER A C 1
ATOM 1292 O O . SER A 1 166 ? -30.280 6.412 28.388 1.00 51.53 166 SER A O 1
ATOM 1294 N N . ARG A 1 167 ? -28.553 6.375 29.826 1.00 46.09 167 ARG A N 1
ATOM 1295 C CA . ARG A 1 167 ? -29.131 7.307 30.809 1.00 46.09 167 ARG A CA 1
ATOM 1296 C C . ARG A 1 167 ? -28.346 8.615 30.985 1.00 46.09 167 ARG A C 1
ATOM 1298 O O . ARG A 1 167 ? -28.328 9.172 32.083 1.00 46.09 167 ARG A O 1
ATOM 1305 N N . ARG A 1 168 ? -27.713 9.108 29.919 1.00 45.00 168 ARG A N 1
ATOM 1306 C CA . ARG A 1 168 ? -27.218 10.488 29.828 1.00 45.00 168 ARG A CA 1
ATOM 1307 C C . ARG A 1 168 ? -27.625 11.124 28.515 1.00 45.00 168 ARG A C 1
ATOM 1309 O O . ARG A 1 168 ? -27.497 10.427 27.489 1.00 45.00 168 ARG A O 1
#

Organism: Methylococcus capsulatus (NCBI:txid414)

Solvent-accessible surface area (backbone atoms only — not comparable to full-atom values): 10240 Å² total; per-residue (Å²): 141,87,79,83,88,68,82,88,72,96,70,86,88,83,90,78,83,74,70,70,41,83,91,44,99,56,33,46,50,72,41,50,55,51,51,50,50,54,51,51,54,47,39,74,74,78,40,82,87,64,87,85,83,87,78,55,71,70,52,49,57,49,55,49,50,53,54,47,54,56,49,50,52,55,50,49,54,53,50,51,51,51,49,55,51,51,52,48,71,72,55,79,42,72,70,61,50,50,54,47,50,50,54,48,51,51,53,48,52,52,50,52,51,48,46,40,72,76,65,71,60,88,47,74,68,57,54,52,52,52,55,51,48,52,58,52,51,50,51,54,46,50,53,51,49,52,52,49,52,52,40,49,75,72,70,46,57,76,78,56,58,70,58,59,76,80,74,121

Sequence (168 aa):
MGQKEGLGITKRFIVIRPKLFFEELMPAAKAMATIDRAIDDIRADTLSDVQVRKTGEVVLEYEEMLTVQESVTVAGLVSTGLVCLTLWLAYRSFKLMFATFLTLGMGLVFSMGFATLAIGQLNLISISFTVLFIGMGDAYSSHFCLRYRELILRGMPQRAALREPSRR

Mean predicted aligned error: 15.47 Å

Secondary structure (DSSP, 8-state):
-----------------PPP-TTSSSTTHHHHHHHHHHHHHHHHHT-TT------SHHHHHHHHHHHHHHHHHHHHHHHHHHHHHHHHHHHS-HHHHHHHHHHHHHHHHHHHHHHHHHHSS--HHHHHHHHHHHHHHHHHHHHHHHHHHHHHHTT--HHHHTTGGG--

pLDDT: mean 75.67, std 12.23, range [40.88, 93.31]

InterPro domains:
  IPR004869 Membrane transport protein MMPL domain [PF03176] (29-161)
  IPR050545 HpnN/MmpL-like transporters [PTHR33406] (27-164)

Nearest PDB structures (foldseek):
  5khn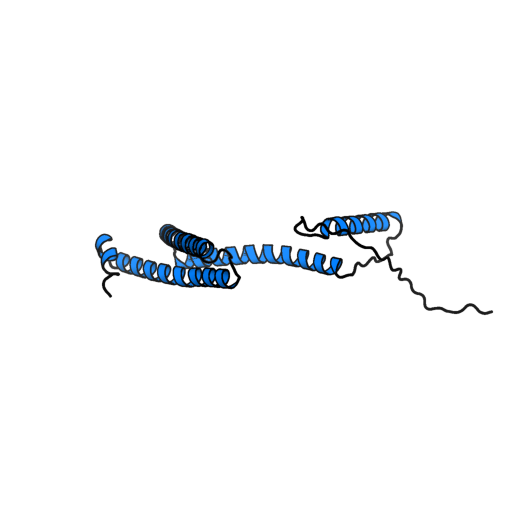-assembly1_A  TM=5.825E-01  e=5.248E-03  Burkholderia multivorans

Foldseek 3Di:
DDDDPDDDDPDDDDDDDAQFDPVDPQRCVVVVVVVVVVVVVCCVPPCVPDDDDDDDPSVVVNVVSVVCVVVCVVCVVVVVVVVVVVLCVLQVDPVLSVVLVVVLVVVLCVLVVVCCVPVVDCDPVNVVVNVVSVVVSSVVSSVLNVQLVVCVVVPDDNVVSVPVVVPD